Protein AF-A0A916YUV8-F1 (afdb_monomer)

Organism: NCBI:txid1652958

Mean predicted aligned error: 5.1 Å

Sequence (83 aa):
MREGETGSALEVHEKLSSRSGNGAVALFSSTAGTYRYVTKSKPDQRLWHTDSVAATFDREGHAVIEVSFREPSAWVILFGVDV

Solvent-accessible surface area (backbone atoms only — not comparable to full-atom values): 4921 Å² total; per-residue (Å²): 135,91,82,70,82,84,63,87,58,77,45,78,49,81,49,64,38,93,86,67,10,32,35,37,40,39,41,37,30,81,42,61,47,76,49,77,49,68,49,93,57,54,46,30,88,44,57,48,61,51,94,70,55,48,77,49,67,52,98,88,42,27,39,39,38,39,40,66,34,86,49,67,49,75,48,50,36,40,24,60,46,91,132

Radius of gyration: 13.21 Å; Cα contacts (8 Å, |Δi|>4): 185; chains: 1; bounding box: 28×33×32 Å

Nearest PDB structures (foldseek):
  2eab-assembly2_B  TM=6.768E-01  e=6.500E-02  Bifidobacterium bifidum
  3k8k-assembly2_B  TM=4.967E-01  e=2.732E-01  Bacteroides thetaiotaomicron
  6jyz-assembly1_A  TM=5.377E-01  e=1.028E+00  Prescottella equi 103S
  2czn-assembly1_A  TM=4.178E-01  e=1.086E+00  Pyrococcus furiosus
  5w1n-assembly2_B  TM=3.088E-01  e=3.660E+00  Human astrovirus 2

Foldseek 3Di:
DDDDPQPQDKDWDDDADLVALWDKIKIWGQDWDKDKDWDPHQHAPDKDKDPQWDWDADPVRIIIIIGTDPHGDMIMMTGPDDD

Secondary structure (DSSP, 8-state):
-------SS-EEEEEE-TTT--EEEEEEESS-EEEEEE-SS---S-EEE-TTEEEEE-TTS-EEEEEEESSSEEEEEEES---

Structure (mmCIF, N/CA/C/O backbone):
data_AF-A0A916YUV8-F1
#
_entry.id   AF-A0A916YUV8-F1
#
loop_
_atom_site.group_PDB
_atom_site.id
_atom_site.type_symbol
_atom_site.label_atom_id
_atom_site.label_alt_id
_atom_site.label_comp_id
_atom_site.label_asym_id
_atom_site.label_entity_id
_atom_site.label_seq_id
_atom_site.pdbx_PDB_ins_code
_atom_site.Cartn_x
_atom_site.Cartn_y
_atom_site.Cartn_z
_atom_site.occupancy
_atom_site.B_iso_or_equiv
_atom_site.auth_seq_id
_atom_site.auth_comp_id
_atom_site.auth_asym_id
_atom_site.auth_atom_id
_atom_site.pdbx_PDB_model_num
ATOM 1 N N . MET A 1 1 ? -1.408 23.218 -15.319 1.00 37.78 1 MET A N 1
ATOM 2 C CA . MET A 1 1 ? -0.682 21.940 -15.418 1.00 37.78 1 MET A CA 1
ATOM 3 C C . MET A 1 1 ? 0.503 22.051 -14.474 1.00 37.78 1 MET A C 1
ATOM 5 O O . MET A 1 1 ? 1.266 22.995 -14.616 1.00 37.78 1 MET A O 1
ATOM 9 N N . ARG A 1 2 ? 0.552 21.251 -13.404 1.00 29.19 2 ARG A N 1
ATOM 10 C CA . ARG A 1 2 ? 1.721 21.207 -12.516 1.00 29.19 2 ARG A CA 1
ATOM 11 C C . ARG A 1 2 ? 2.564 20.038 -12.998 1.00 29.19 2 ARG A C 1
ATOM 13 O O . ARG A 1 2 ? 2.173 18.897 -12.795 1.00 29.19 2 ARG A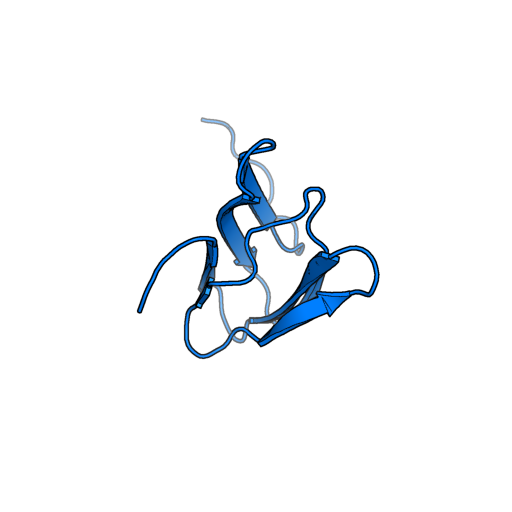 O 1
ATOM 20 N N . GLU A 1 3 ? 3.652 20.350 -13.679 1.00 43.41 3 GLU A N 1
ATOM 21 C CA . GLU A 1 3 ? 4.699 19.395 -14.020 1.00 43.41 3 GLU A CA 1
ATOM 22 C C . GLU A 1 3 ? 5.818 19.605 -13.003 1.00 43.41 3 GLU A C 1
ATOM 24 O O . GLU A 1 3 ? 6.334 20.713 -12.858 1.00 43.41 3 GLU A O 1
ATOM 29 N N . GLY A 1 4 ? 6.104 18.568 -12.225 1.00 41.59 4 GLY A N 1
ATOM 30 C CA . GLY A 1 4 ? 7.307 18.475 -11.410 1.00 41.59 4 GLY A CA 1
ATOM 31 C C . GLY A 1 4 ? 8.210 17.414 -12.021 1.00 41.59 4 GLY A C 1
ATOM 32 O O . GLY A 1 4 ? 7.715 16.495 -12.673 1.00 41.59 4 GLY A O 1
ATOM 33 N N . GLU A 1 5 ? 9.518 17.536 -11.815 1.00 42.16 5 GLU A N 1
ATOM 34 C CA . GLU A 1 5 ? 10.456 16.446 -12.081 1.00 42.16 5 GLU A CA 1
ATOM 35 C C . GLU A 1 5 ? 9.921 15.169 -11.428 1.00 42.16 5 GLU A C 1
ATOM 37 O O . GLU A 1 5 ? 9.614 15.171 -10.232 1.00 42.16 5 GLU A O 1
ATOM 42 N N . THR A 1 6 ? 9.776 14.097 -12.211 1.00 49.09 6 THR A N 1
ATOM 43 C CA . THR A 1 6 ? 9.428 12.770 -11.703 1.00 49.09 6 THR A CA 1
ATOM 44 C C . THR A 1 6 ? 10.569 12.322 -10.797 1.00 49.09 6 THR A C 1
ATOM 46 O O . THR A 1 6 ? 11.538 11.706 -11.238 1.00 49.09 6 THR A O 1
ATOM 49 N N . GLY A 1 7 ? 10.500 12.719 -9.527 1.00 47.91 7 GLY A N 1
ATOM 50 C CA . GLY A 1 7 ? 11.446 12.305 -8.513 1.00 47.91 7 GLY A CA 1
ATOM 51 C C . GLY A 1 7 ? 11.511 10.784 -8.507 1.00 47.91 7 GLY A C 1
ATOM 52 O O . GLY A 1 7 ? 10.491 10.111 -8.632 1.00 47.91 7 GLY A O 1
ATOM 53 N N . SER A 1 8 ? 12.718 10.246 -8.358 1.00 54.16 8 SER A N 1
ATOM 54 C CA . SER A 1 8 ? 13.027 8.807 -8.294 1.00 54.16 8 SER A CA 1
ATOM 55 C C . SER A 1 8 ? 12.341 8.022 -7.153 1.00 54.16 8 SER A C 1
ATOM 57 O O . SER A 1 8 ? 12.753 6.906 -6.832 1.00 54.16 8 SER A O 1
ATOM 59 N N . ALA A 1 9 ? 11.336 8.607 -6.504 1.00 74.88 9 ALA A N 1
ATOM 60 C CA . ALA A 1 9 ? 10.768 8.185 -5.242 1.00 74.88 9 ALA A CA 1
ATOM 61 C C . ALA A 1 9 ? 9.326 7.698 -5.422 1.00 74.88 9 ALA A C 1
ATOM 63 O O . ALA A 1 9 ? 8.515 8.342 -6.083 1.00 74.88 9 ALA A O 1
ATOM 64 N N . LEU A 1 10 ? 9.031 6.571 -4.777 1.00 88.81 10 LEU A N 1
ATOM 65 C CA . LEU A 1 10 ? 7.696 6.016 -4.586 1.00 88.81 10 LEU A CA 1
ATOM 66 C C . LEU A 1 10 ? 6.665 7.102 -4.234 1.00 88.81 10 LEU A C 1
ATOM 68 O O . LEU A 1 10 ? 6.837 7.839 -3.261 1.00 88.81 10 LEU A O 1
ATOM 72 N N . GLU A 1 11 ? 5.558 7.132 -4.967 1.00 94.81 11 GLU A N 1
ATOM 73 C CA . GLU A 1 11 ? 4.390 7.953 -4.665 1.00 94.81 11 GLU A CA 1
ATOM 74 C C . GLU A 1 11 ? 3.304 7.084 -4.023 1.00 94.81 11 GLU A C 1
ATOM 76 O O . GLU A 1 11 ? 2.977 6.008 -4.525 1.00 94.81 11 GLU A O 1
ATOM 81 N N . VAL A 1 12 ? 2.736 7.547 -2.905 1.00 95.69 12 VAL A N 1
ATOM 82 C CA . VAL A 1 12 ? 1.724 6.802 -2.144 1.00 95.69 12 VAL A CA 1
ATOM 83 C C . VAL A 1 12 ? 0.501 7.668 -1.880 1.00 95.69 12 VAL A C 1
ATOM 85 O O . VAL A 1 12 ? 0.598 8.742 -1.284 1.00 95.69 12 VAL A O 1
ATOM 88 N N . HIS A 1 13 ? -0.666 7.151 -2.259 1.00 97.62 13 HIS A N 1
ATOM 89 C CA . HIS A 1 13 ? -1.975 7.726 -1.966 1.00 97.62 13 HIS A CA 1
ATOM 90 C C . HIS A 1 13 ? -2.740 6.810 -1.017 1.00 97.62 13 HIS A C 1
ATOM 92 O O . HIS A 1 13 ? -3.169 5.728 -1.408 1.00 97.62 13 HIS A O 1
ATOM 98 N N . GLU A 1 14 ? -2.947 7.259 0.220 1.00 97.62 14 GLU A N 1
ATOM 99 C CA . GLU A 1 14 ? -3.763 6.571 1.224 1.00 97.62 14 GLU A CA 1
ATOM 100 C C . GLU A 1 14 ? -5.101 7.296 1.390 1.00 97.62 14 GLU A C 1
ATOM 102 O O . GLU A 1 14 ? -5.145 8.496 1.674 1.00 97.62 14 GLU A O 1
ATOM 107 N N . LYS A 1 15 ? -6.202 6.560 1.240 1.00 98.00 15 LYS A N 1
ATOM 108 C CA . LYS A 1 15 ? -7.552 7.030 1.556 1.00 98.00 15 LYS A CA 1
ATOM 109 C C . LYS A 1 15 ? -8.268 5.968 2.369 1.00 98.00 15 LYS A C 1
ATOM 111 O O . LYS A 1 15 ? -8.877 5.066 1.801 1.00 98.00 15 LYS A O 1
ATOM 116 N N . LEU A 1 16 ? -8.200 6.098 3.690 1.00 98.00 16 LEU A N 1
ATOM 117 C CA . LEU A 1 16 ? -8.837 5.193 4.642 1.00 98.00 16 LEU A CA 1
ATOM 118 C C . LEU A 1 16 ? -9.891 5.936 5.464 1.00 98.00 16 LEU A C 1
ATOM 120 O O . LEU A 1 16 ? -9.689 7.069 5.902 1.00 98.00 16 LEU A O 1
ATOM 124 N N . SER A 1 17 ? -11.027 5.282 5.682 1.00 97.25 17 SER A N 1
ATOM 125 C CA . SER A 1 17 ? -12.052 5.725 6.623 1.00 97.25 17 SER A CA 1
ATOM 126 C C . SER A 1 17 ? -11.521 5.619 8.050 1.00 97.25 17 SER A C 1
ATOM 128 O O . SER A 1 17 ? -11.221 4.524 8.519 1.00 97.25 17 SER A O 1
ATOM 130 N N . SER A 1 18 ? -11.488 6.730 8.788 1.00 93.75 18 SER A N 1
ATOM 131 C CA . SER A 1 18 ? -11.089 6.731 10.204 1.00 93.75 18 SER A CA 1
ATOM 132 C C . SER A 1 18 ? -12.059 5.973 11.116 1.00 93.75 18 SER A C 1
ATOM 134 O O . SER A 1 18 ? -11.710 5.648 12.247 1.00 93.75 18 SER A O 1
ATOM 136 N N . ARG A 1 19 ? -13.283 5.702 10.641 1.00 95.62 19 ARG A N 1
ATOM 137 C CA . ARG A 1 19 ? -14.322 5.005 11.407 1.00 95.62 19 ARG A CA 1
ATOM 138 C C . ARG A 1 19 ? -14.320 3.499 11.176 1.00 95.62 19 ARG A C 1
ATOM 140 O O . ARG A 1 19 ? -14.546 2.753 12.120 1.00 95.62 19 ARG A O 1
ATOM 147 N N . SER A 1 20 ? -14.159 3.070 9.928 1.00 96.75 20 SER A N 1
ATOM 148 C CA . SER A 1 20 ? -14.312 1.661 9.540 1.00 96.75 20 SER A CA 1
ATOM 149 C C . SER A 1 20 ? -13.015 1.000 9.094 1.00 96.75 20 SER A C 1
ATOM 151 O O . SER A 1 20 ? -12.978 -0.215 9.007 1.00 96.75 20 SER A O 1
ATOM 153 N N . GLY A 1 21 ? -11.975 1.770 8.769 1.00 97.50 21 GLY A N 1
ATOM 154 C CA . GLY A 1 21 ? -10.758 1.245 8.152 1.00 97.50 21 GLY A CA 1
ATOM 155 C C . GLY A 1 21 ? -10.912 0.877 6.670 1.00 97.50 21 GLY A C 1
ATOM 156 O O . GLY A 1 21 ? -9.916 0.587 6.014 1.00 97.50 21 GLY A O 1
ATOM 157 N N . ASN A 1 22 ? -12.124 0.931 6.107 1.00 98.31 22 ASN A N 1
ATOM 158 C CA . ASN A 1 22 ? -12.348 0.685 4.680 1.00 98.31 22 ASN A CA 1
ATOM 159 C C . ASN A 1 22 ? -11.698 1.778 3.834 1.00 98.31 22 ASN A C 1
ATOM 161 O O . ASN A 1 22 ? -11.740 2.961 4.191 1.00 98.31 22 ASN A O 1
ATOM 165 N N . GLY A 1 23 ? -11.182 1.405 2.670 1.00 98.06 23 GLY A N 1
ATOM 166 C CA . GLY A 1 23 ? -10.595 2.363 1.750 1.00 98.06 23 GLY A CA 1
ATOM 167 C C . GLY A 1 23 ? -9.551 1.736 0.847 1.00 98.06 23 GLY A C 1
ATOM 168 O O . GLY A 1 23 ? -9.630 0.554 0.530 1.00 98.06 23 GLY A O 1
ATOM 169 N N . ALA A 1 24 ? -8.585 2.540 0.417 1.00 98.06 24 ALA A N 1
ATOM 170 C CA . ALA A 1 24 ? -7.554 2.094 -0.502 1.00 98.06 24 ALA A CA 1
ATOM 171 C C . ALA A 1 24 ? -6.195 2.730 -0.216 1.00 98.06 24 ALA A C 1
ATOM 173 O O . ALA A 1 24 ? -6.102 3.871 0.250 1.00 98.06 24 ALA A O 1
ATOM 174 N N . VAL A 1 25 ? -5.147 1.995 -0.576 1.00 98.19 25 VAL A N 1
ATOM 175 C CA . VAL A 1 25 ? -3.790 2.512 -0.745 1.00 98.19 25 VAL A CA 1
ATOM 176 C C . VAL A 1 25 ? -3.363 2.235 -2.182 1.00 98.19 25 VAL A C 1
ATOM 178 O O . VAL A 1 25 ? -3.444 1.099 -2.646 1.00 98.19 25 VAL A O 1
ATOM 181 N N . ALA A 1 26 ? -2.915 3.273 -2.884 1.00 97.25 26 ALA A N 1
ATOM 182 C CA . ALA A 1 26 ? -2.342 3.167 -4.220 1.00 97.25 26 ALA A CA 1
ATOM 183 C C . ALA A 1 26 ? -0.877 3.609 -4.188 1.00 97.25 26 ALA A C 1
ATOM 185 O O . ALA A 1 26 ? -0.563 4.672 -3.647 1.00 97.25 26 ALA A O 1
ATOM 186 N N . LEU A 1 27 ? 0.004 2.791 -4.758 1.00 95.62 27 LEU A N 1
ATOM 187 C C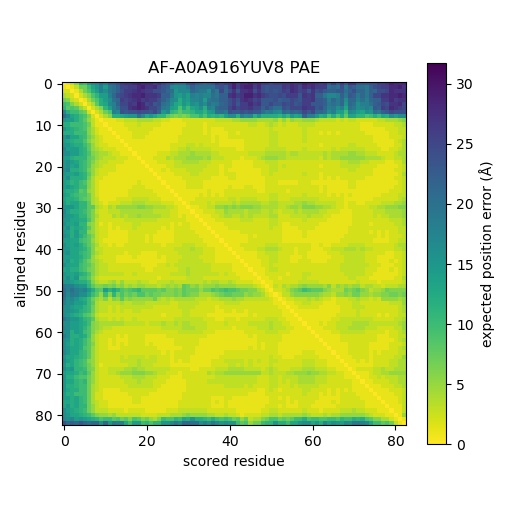A . LEU A 1 27 ? 1.438 3.043 -4.834 1.00 95.62 27 LEU A CA 1
ATOM 188 C C . LEU A 1 27 ? 1.867 3.116 -6.296 1.00 95.62 27 LEU A C 1
ATOM 190 O O . LEU A 1 27 ? 1.509 2.243 -7.084 1.00 95.62 27 LEU A O 1
ATOM 194 N N . PHE A 1 28 ? 2.669 4.117 -6.636 1.00 94.75 28 PHE A N 1
ATOM 195 C CA . PHE A 1 28 ? 3.212 4.329 -7.973 1.00 94.75 28 PHE A CA 1
ATOM 196 C C . PHE A 1 28 ? 4.724 4.491 -7.879 1.00 94.75 28 PHE A C 1
ATOM 198 O O . PHE A 1 28 ? 5.234 5.124 -6.954 1.00 94.75 28 PHE A O 1
ATOM 205 N N . SER A 1 29 ? 5.449 3.949 -8.849 1.00 93.00 29 SER A N 1
ATOM 206 C CA . SER A 1 29 ? 6.869 4.248 -9.009 1.00 93.00 29 SER A CA 1
ATOM 207 C C . SER A 1 29 ? 7.215 4.331 -10.484 1.00 93.00 29 SER A C 1
ATOM 209 O O . SER A 1 29 ? 6.739 3.527 -11.284 1.00 93.00 29 SER A O 1
ATOM 211 N N . SER A 1 30 ? 8.059 5.297 -10.836 1.00 92.25 30 SER A N 1
ATOM 212 C CA . SER A 1 30 ? 8.700 5.409 -12.152 1.00 92.25 30 SER A CA 1
ATOM 213 C C . SER A 1 30 ? 10.070 4.722 -12.193 1.00 92.25 30 SER A C 1
ATOM 215 O O . SER A 1 30 ? 10.681 4.615 -13.254 1.00 92.25 30 SER A O 1
ATOM 217 N N . THR A 1 31 ? 10.556 4.244 -11.046 1.00 88.94 31 THR A N 1
ATOM 218 C CA . THR A 1 31 ? 11.851 3.584 -10.886 1.00 88.94 31 THR A CA 1
ATOM 219 C C . THR A 1 31 ? 11.672 2.171 -10.346 1.00 88.94 31 THR A C 1
ATOM 221 O O . THR A 1 31 ? 10.774 1.887 -9.547 1.00 88.94 31 THR A O 1
ATOM 224 N N . ALA A 1 32 ? 12.535 1.264 -10.804 1.00 90.44 32 ALA A N 1
ATOM 225 C CA . ALA A 1 32 ? 12.587 -0.079 -10.259 1.00 90.44 32 ALA A CA 1
ATOM 226 C C . ALA A 1 32 ? 13.124 -0.048 -8.822 1.00 90.44 32 ALA A C 1
ATOM 228 O O . ALA A 1 32 ? 14.050 0.702 -8.507 1.00 90.44 32 ALA A O 1
ATOM 229 N N . GLY A 1 33 ? 12.566 -0.886 -7.957 1.00 90.31 33 GLY A N 1
ATOM 230 C CA . GLY A 1 33 ? 12.954 -0.934 -6.554 1.00 90.31 33 GLY A CA 1
ATOM 231 C C . GLY A 1 33 ? 11.967 -1.709 -5.697 1.00 90.31 33 GLY A C 1
ATOM 232 O O . GLY A 1 33 ? 10.840 -1.985 -6.110 1.00 90.31 33 GLY A O 1
ATOM 233 N N . THR A 1 34 ? 12.409 -2.051 -4.490 1.00 91.38 34 THR A N 1
ATOM 234 C CA . THR A 1 34 ? 11.552 -2.622 -3.450 1.00 91.38 34 THR A CA 1
ATOM 235 C C . THR A 1 34 ? 11.300 -1.566 -2.395 1.00 91.38 34 THR A C 1
ATOM 237 O O . THR A 1 34 ? 12.235 -0.930 -1.905 1.00 91.38 34 THR A O 1
ATOM 240 N N . TYR A 1 35 ? 10.035 -1.399 -2.036 1.00 92.06 35 TYR A N 1
ATOM 241 C CA . TYR A 1 35 ? 9.599 -0.391 -1.090 1.00 92.06 35 TYR A CA 1
ATOM 242 C C . TYR A 1 35 ? 8.752 -1.014 0.005 1.00 92.06 35 TYR A C 1
ATOM 244 O O . TYR A 1 35 ? 8.018 -1.976 -0.221 1.00 92.06 35 TYR A O 1
ATOM 252 N N . ARG A 1 36 ? 8.841 -0.407 1.187 1.00 94.38 36 ARG A N 1
ATOM 253 C CA . ARG A 1 36 ? 8.026 -0.736 2.348 1.00 94.38 36 ARG A CA 1
ATOM 254 C C . ARG A 1 36 ? 7.287 0.514 2.801 1.00 94.38 36 ARG A C 1
ATOM 256 O O . ARG A 1 36 ? 7.917 1.532 3.085 1.00 94.38 36 ARG A O 1
ATOM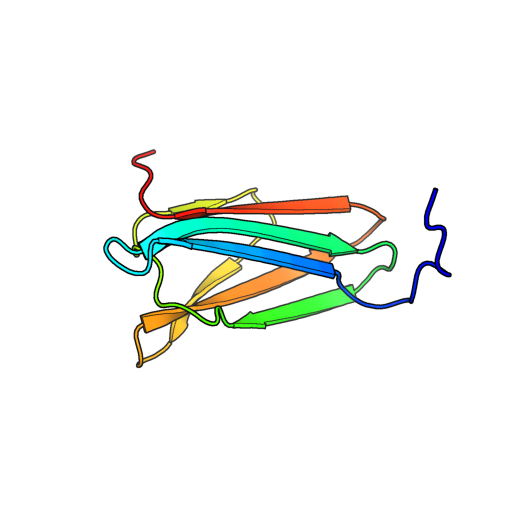 263 N N . TYR A 1 37 ? 5.968 0.424 2.886 1.00 95.38 37 TYR A N 1
ATOM 264 C CA . TYR A 1 37 ? 5.088 1.483 3.364 1.00 95.38 37 TYR A CA 1
ATOM 265 C C . TYR A 1 37 ? 4.276 0.988 4.561 1.00 95.38 37 TYR A C 1
ATOM 267 O O . TYR A 1 37 ? 3.855 -0.164 4.590 1.00 95.38 37 TYR A O 1
ATOM 275 N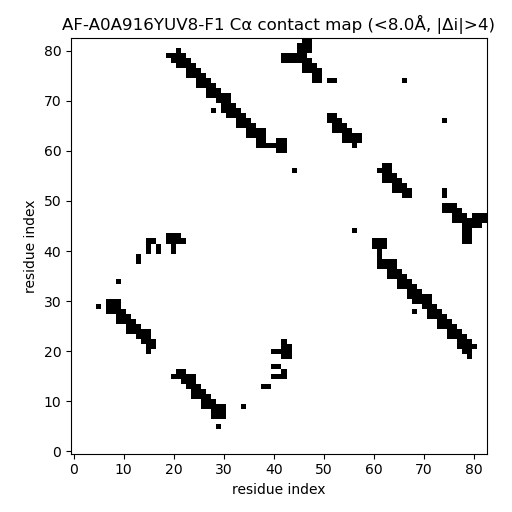 N . VAL A 1 38 ? 4.057 1.856 5.548 1.00 97.19 38 VAL A N 1
ATOM 276 C CA . VAL A 1 38 ? 3.175 1.578 6.688 1.00 97.19 38 VAL A CA 1
ATOM 277 C C . VAL A 1 38 ? 2.046 2.595 6.661 1.00 97.19 38 VAL A C 1
ATOM 279 O O . VAL A 1 38 ? 2.317 3.795 6.553 1.00 97.19 38 VAL A O 1
ATOM 282 N N . THR A 1 39 ? 0.799 2.126 6.722 1.00 97.38 39 THR A N 1
ATOM 283 C CA . THR A 1 39 ? -0.363 3.018 6.658 1.00 97.38 39 THR A CA 1
ATOM 284 C C . THR A 1 39 ? -0.406 3.965 7.849 1.00 97.38 39 THR A C 1
ATOM 286 O O . THR A 1 39 ? -0.056 3.601 8.971 1.00 97.38 39 THR A O 1
ATOM 289 N N . LYS A 1 40 ? -0.858 5.198 7.613 1.00 95.69 40 LYS A N 1
ATOM 290 C CA . LYS A 1 40 ? -1.016 6.209 8.670 1.00 95.69 40 LYS A CA 1
ATOM 291 C C . LYS A 1 40 ? -2.232 5.924 9.542 1.00 95.69 40 LYS A C 1
ATOM 293 O O . LYS A 1 40 ? -2.225 6.235 10.728 1.00 95.69 40 LYS A O 1
ATOM 298 N N . SER A 1 41 ? -3.280 5.368 8.941 1.00 95.75 41 SER A N 1
ATOM 299 C CA . SER A 1 41 ? -4.497 4.942 9.634 1.00 95.75 41 SER A CA 1
ATOM 300 C C . SER A 1 41 ? -4.560 3.419 9.722 1.00 95.75 41 SER A C 1
ATOM 302 O O . SER A 1 41 ? -3.943 2.722 8.916 1.00 95.75 41 SER A O 1
ATOM 304 N N . LYS A 1 42 ? -5.329 2.895 10.682 1.00 98.00 42 LYS A N 1
ATOM 305 C CA . LYS A 1 42 ? -5.590 1.455 10.820 1.00 98.00 42 LYS A CA 1
ATOM 306 C C . LYS A 1 42 ? -6.649 1.030 9.797 1.00 98.00 42 LYS A C 1
ATOM 308 O O . LYS A 1 42 ? -7.793 1.477 9.931 1.00 98.00 42 LYS A O 1
ATOM 313 N N . PRO A 1 43 ? -6.302 0.237 8.773 1.00 98.00 43 PRO A N 1
ATOM 314 C CA . PRO A 1 43 ? -7.286 -0.230 7.813 1.00 98.00 43 PRO A CA 1
ATOM 315 C C . PRO A 1 43 ? -8.079 -1.429 8.357 1.00 98.00 43 PRO A C 1
ATOM 317 O O . PRO A 1 43 ? -7.682 -2.062 9.337 1.00 98.00 43 PRO A O 1
ATOM 320 N N . ASP A 1 44 ? -9.198 -1.757 7.706 1.00 98.00 44 ASP A N 1
ATOM 321 C CA . ASP A 1 44 ? -9.879 -3.046 7.908 1.00 98.00 44 ASP A CA 1
ATOM 322 C C . ASP A 1 44 ? -8.933 -4.176 7.459 1.00 98.00 44 ASP A C 1
ATOM 324 O O . ASP A 1 44 ? -8.175 -4.017 6.502 1.00 98.00 44 ASP A O 1
ATOM 328 N N . GLN A 1 45 ? -8.938 -5.307 8.165 1.00 96.00 45 GLN A N 1
ATOM 329 C CA . GLN A 1 45 ? -8.011 -6.409 7.895 1.00 96.00 45 GLN A CA 1
ATOM 330 C C . GLN A 1 45 ? -8.414 -7.279 6.703 1.00 96.00 45 GLN A C 1
ATOM 332 O O . GLN A 1 45 ? -7.576 -7.997 6.157 1.00 96.00 45 GLN A O 1
ATOM 337 N N . ARG A 1 46 ? -9.679 -7.215 6.280 1.00 96.75 46 ARG A N 1
ATOM 338 C CA . ARG A 1 46 ? -10.136 -7.837 5.038 1.00 96.75 46 ARG A CA 1
ATOM 339 C C . ARG A 1 46 ? -9.651 -6.985 3.887 1.00 96.75 46 ARG A C 1
ATOM 341 O O . ARG A 1 46 ? -9.923 -5.785 3.845 1.00 96.75 46 ARG A O 1
ATOM 348 N N . LEU A 1 47 ? -8.919 -7.587 2.967 1.00 96.44 47 LEU A N 1
ATOM 349 C CA . LEU A 1 47 ? -8.302 -6.841 1.889 1.00 96.44 47 LEU A CA 1
ATOM 350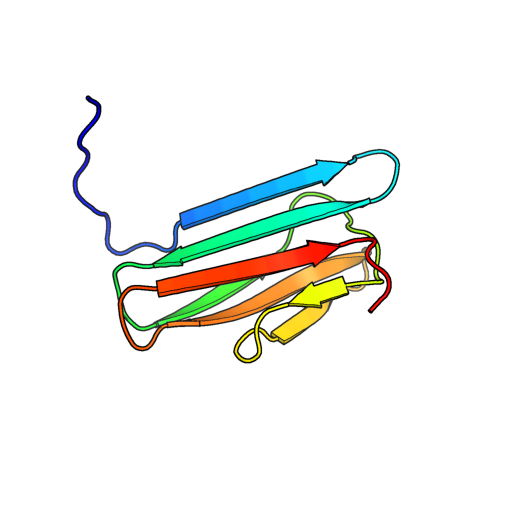 C C . LEU A 1 47 ? -8.260 -7.633 0.595 1.00 96.44 47 LEU A C 1
ATOM 352 O O . LEU A 1 47 ? -8.310 -8.861 0.582 1.00 96.44 47 LEU A O 1
ATOM 356 N N . TRP A 1 48 ? -8.095 -6.883 -0.482 1.00 96.50 48 TRP A N 1
ATOM 357 C CA . TRP A 1 48 ? -7.699 -7.372 -1.788 1.00 96.50 48 TRP A CA 1
ATOM 358 C C . TRP A 1 48 ? -6.512 -6.551 -2.272 1.00 96.50 48 TRP A C 1
ATOM 360 O O . TRP A 1 48 ? -6.454 -5.341 -2.047 1.00 96.50 48 TRP A O 1
ATOM 370 N N . HIS A 1 49 ? -5.581 -7.180 -2.972 1.00 94.38 49 HIS A N 1
ATOM 371 C CA . HIS A 1 49 ? -4.509 -6.477 -3.654 1.00 94.38 49 HIS A CA 1
ATOM 372 C C . HIS A 1 49 ? -4.142 -7.189 -4.951 1.00 94.38 49 HIS A C 1
ATOM 374 O O . HIS A 1 49 ? -4.418 -8.372 -5.136 1.00 94.38 49 HIS A O 1
ATOM 380 N N . THR A 1 50 ? -3.461 -6.470 -5.834 1.00 88.75 50 THR A N 1
ATOM 381 C CA . THR A 1 50 ? -2.788 -7.044 -7.006 1.00 88.75 50 THR A CA 1
ATOM 382 C C . THR A 1 50 ? -1.734 -8.088 -6.608 1.00 88.75 50 THR A C 1
ATOM 384 O O . THR A 1 50 ? -1.108 -7.958 -5.556 1.00 88.75 50 THR A O 1
ATOM 387 N N . ASP A 1 51 ? -1.471 -9.073 -7.471 1.00 79.25 51 ASP A N 1
ATOM 388 C CA . ASP A 1 51 ? -0.670 -10.279 -7.167 1.00 79.25 51 ASP A CA 1
ATOM 389 C C . ASP A 1 51 ? 0.777 -10.039 -6.687 1.00 79.25 51 ASP A C 1
ATOM 391 O O . ASP A 1 51 ? 1.386 -10.923 -6.094 1.00 79.25 51 ASP A O 1
ATOM 395 N N . SER A 1 52 ? 1.355 -8.859 -6.934 1.00 81.00 52 SER A N 1
ATOM 396 C CA . SER A 1 52 ? 2.752 -8.533 -6.579 1.00 81.00 52 SER A CA 1
ATOM 397 C C . SER A 1 52 ? 2.894 -7.671 -5.319 1.00 81.00 52 SER A C 1
ATOM 399 O O . SER A 1 52 ? 3.926 -7.029 -5.114 1.00 81.00 52 SER A O 1
ATOM 401 N N . VAL A 1 53 ? 1.858 -7.637 -4.483 1.00 91.00 53 VAL A N 1
ATOM 402 C CA . VAL A 1 53 ? 1.846 -6.909 -3.212 1.00 91.00 53 VAL A CA 1
ATOM 403 C C . VAL A 1 53 ? 1.848 -7.904 -2.060 1.00 91.00 53 VAL A C 1
ATOM 405 O O . VAL A 1 53 ? 1.042 -8.827 -2.044 1.00 91.00 53 VAL A O 1
ATOM 408 N N . ALA A 1 54 ? 2.712 -7.694 -1.070 1.00 93.50 54 ALA A N 1
ATOM 409 C CA . ALA A 1 54 ? 2.590 -8.344 0.228 1.00 93.50 54 ALA A CA 1
ATOM 410 C C . ALA A 1 54 ? 2.030 -7.332 1.233 1.00 93.50 54 ALA A C 1
ATOM 412 O O . ALA A 1 54 ? 2.665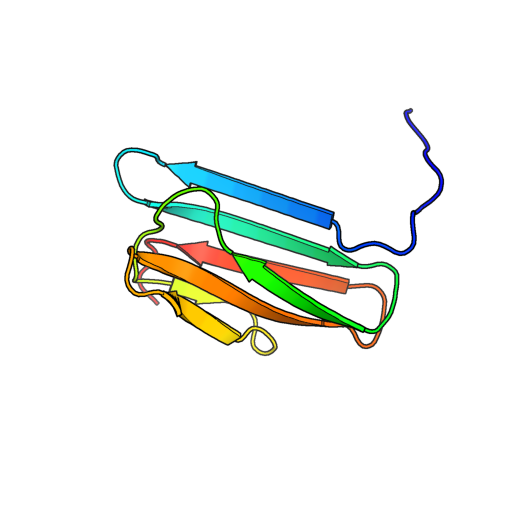 -6.316 1.518 1.00 93.50 54 ALA A O 1
ATOM 413 N N . ALA A 1 55 ? 0.838 -7.596 1.768 1.00 95.06 55 ALA A N 1
ATOM 414 C CA . ALA A 1 55 ? 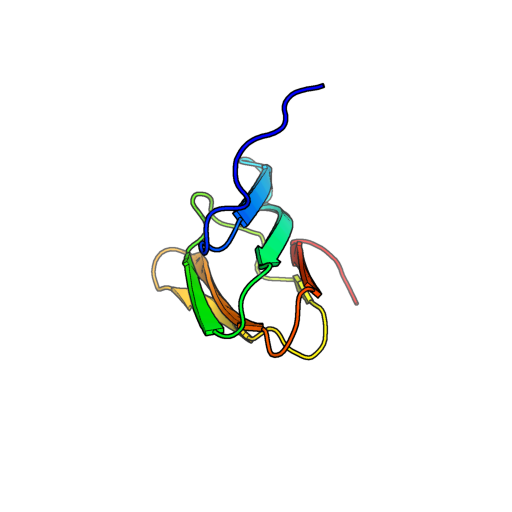0.221 -6.780 2.809 1.00 95.06 55 ALA A CA 1
ATOM 415 C C . ALA A 1 55 ? 0.101 -7.593 4.103 1.00 95.06 55 ALA A C 1
ATOM 417 O O . ALA A 1 55 ? -0.560 -8.627 4.150 1.00 95.06 55 ALA A O 1
ATOM 418 N N . THR A 1 56 ? 0.751 -7.119 5.161 1.00 96.56 56 THR A N 1
ATOM 419 C CA . THR A 1 56 ? 0.650 -7.677 6.519 1.00 96.56 56 THR A CA 1
ATOM 420 C C . THR A 1 56 ? 0.202 -6.589 7.488 1.00 96.56 56 THR A C 1
ATOM 422 O O . THR A 1 56 ? 0.021 -5.444 7.083 1.00 96.56 56 THR A O 1
ATOM 425 N N . PHE A 1 57 ? 0.013 -6.921 8.765 1.00 97.62 57 PHE A N 1
ATOM 426 C CA . PHE A 1 57 ? -0.365 -5.954 9.795 1.00 97.62 57 PHE A CA 1
ATOM 427 C C . PHE A 1 57 ? 0.643 -5.977 10.938 1.00 97.62 57 PHE A C 1
ATOM 429 O O . PHE A 1 57 ? 1.075 -7.048 11.373 1.00 97.62 57 PHE A O 1
ATOM 436 N N . ASP A 1 58 ? 1.030 -4.798 11.422 1.00 96.81 58 ASP A N 1
ATOM 437 C CA . ASP A 1 58 ? 1.861 -4.684 12.616 1.00 96.81 58 ASP A CA 1
ATOM 438 C C . ASP A 1 58 ? 1.051 -4.930 13.905 1.00 96.81 58 ASP A C 1
ATOM 440 O O . ASP A 1 58 ? -0.159 -5.166 13.890 1.00 96.81 58 ASP A O 1
ATOM 444 N N . ARG A 1 59 ? 1.728 -4.871 15.058 1.00 97.06 59 ARG A N 1
ATOM 445 C CA . ARG A 1 59 ? 1.093 -5.092 16.370 1.00 97.06 59 ARG A CA 1
ATOM 446 C C . ARG A 1 59 ? 0.070 -4.018 16.745 1.00 97.06 59 ARG A C 1
ATOM 448 O O . ARG A 1 59 ? -0.756 -4.262 17.619 1.00 97.06 59 ARG A O 1
ATOM 455 N N . GLU A 1 60 ? 0.141 -2.841 16.133 1.00 95.94 60 GLU A N 1
ATOM 456 C CA . GLU A 1 60 ? -0.777 -1.731 16.389 1.00 95.94 60 GLU A CA 1
ATOM 457 C C . GLU A 1 60 ? -1.990 -1.751 15.448 1.00 95.94 60 GLU A C 1
ATOM 459 O O . GLU A 1 60 ? -2.968 -1.037 15.699 1.00 95.94 60 GLU A O 1
ATOM 464 N N . GLY A 1 61 ? -1.957 -2.601 14.419 1.00 96.94 61 GLY A N 1
ATOM 465 C CA . GLY A 1 61 ? -3.006 -2.773 13.422 1.00 96.94 61 GLY A CA 1
ATOM 466 C C . GLY A 1 61 ? -2.838 -1.892 12.185 1.00 96.94 61 GLY A C 1
ATOM 467 O O . GLY A 1 61 ? -3.804 -1.728 11.444 1.00 96.94 61 GLY A O 1
ATOM 468 N N . HIS A 1 62 ? -1.657 -1.312 11.948 1.00 97.81 62 HIS A N 1
ATOM 469 C CA . HIS A 1 62 ? -1.359 -0.643 10.678 1.00 97.81 62 HIS A CA 1
ATOM 470 C C . HIS A 1 62 ? -0.966 -1.677 9.627 1.00 97.81 62 HIS A C 1
ATOM 472 O O . HIS A 1 62 ? -0.302 -2.668 9.943 1.00 97.81 62 HIS A O 1
ATOM 478 N N . ALA A 1 63 ? -1.345 -1.445 8.370 1.00 97.75 63 ALA A N 1
ATOM 479 C CA . ALA A 1 63 ? -0.904 -2.310 7.287 1.00 97.75 63 ALA A CA 1
ATOM 480 C C . ALA A 1 63 ? 0.552 -1.997 6.928 1.00 97.75 63 ALA A C 1
ATOM 482 O O . ALA A 1 63 ? 0.914 -0.843 6.696 1.00 97.75 63 ALA A O 1
ATOM 483 N N . VAL A 1 64 ? 1.372 -3.040 6.856 1.00 97.62 64 VAL A N 1
ATOM 484 C CA . VAL A 1 64 ? 2.735 -3.025 6.331 1.00 97.62 64 VAL A CA 1
ATOM 485 C C . VAL A 1 64 ? 2.677 -3.588 4.916 1.00 97.62 64 VAL A C 1
ATOM 487 O O . VAL A 1 64 ? 2.420 -4.776 4.720 1.00 97.62 64 VAL A O 1
ATOM 490 N N . ILE A 1 65 ? 2.889 -2.713 3.940 1.00 96.69 65 ILE A N 1
ATOM 491 C CA . ILE A 1 65 ? 2.811 -3.004 2.513 1.00 96.69 65 ILE A CA 1
ATOM 492 C C . ILE A 1 65 ? 4.230 -3.072 1.958 1.00 96.69 65 ILE A C 1
ATOM 494 O O . ILE A 1 65 ? 4.968 -2.086 1.999 1.00 96.69 65 ILE A O 1
ATOM 498 N N . GLU A 1 66 ? 4.594 -4.226 1.416 1.00 95.31 66 GLU A N 1
ATOM 499 C CA . GLU A 1 66 ? 5.845 -4.449 0.701 1.00 95.31 66 GLU A CA 1
ATOM 500 C C . GLU A 1 66 ? 5.547 -4.696 -0.776 1.00 95.31 66 GLU A C 1
ATOM 502 O O . GLU A 1 66 ? 4.709 -5.527 -1.134 1.00 95.31 66 GLU A O 1
ATOM 507 N N . VAL A 1 67 ? 6.216 -3.932 -1.637 1.00 93.19 67 VAL A N 1
ATOM 508 C CA . VAL A 1 67 ? 6.001 -3.961 -3.087 1.00 93.19 67 VAL A CA 1
ATOM 509 C C . VAL A 1 67 ? 7.316 -3.871 -3.835 1.00 93.19 67 VAL A C 1
ATOM 511 O O . VAL A 1 67 ? 8.239 -3.168 -3.417 1.00 93.19 67 VAL A O 1
ATOM 514 N N . SER A 1 68 ? 7.374 -4.534 -4.985 1.00 92.62 68 SER A N 1
ATOM 515 C CA . SER A 1 68 ? 8.487 -4.419 -5.922 1.00 92.62 68 SER A CA 1
ATOM 516 C C . SER A 1 68 ? 7.999 -3.878 -7.260 1.00 92.62 68 SER A C 1
ATOM 518 O O . SER A 1 68 ? 7.029 -4.371 -7.830 1.00 92.62 68 SER A O 1
ATOM 520 N N . PHE A 1 69 ? 8.707 -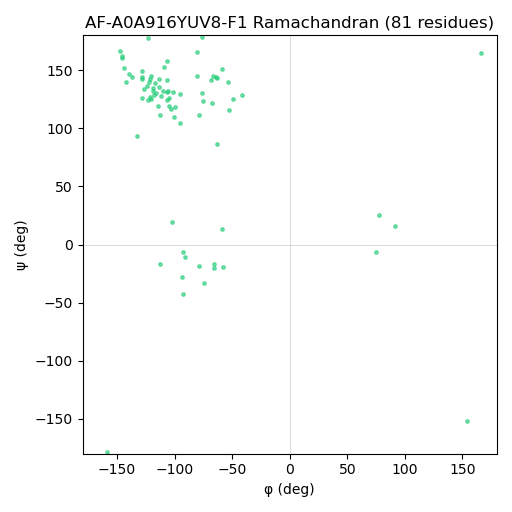2.884 -7.784 1.00 91.62 69 PHE A N 1
ATOM 521 C CA . PHE A 1 69 ? 8.521 -2.357 -9.131 1.00 91.62 69 PHE A CA 1
ATOM 522 C C . PHE A 1 69 ? 9.696 -2.833 -9.983 1.00 91.62 69 PHE A C 1
ATOM 524 O O . PHE A 1 69 ? 10.853 -2.618 -9.622 1.00 91.62 69 PHE A O 1
ATOM 531 N N . ARG A 1 70 ? 9.414 -3.513 -11.098 1.00 91.69 70 ARG A N 1
ATOM 532 C CA . ARG A 1 70 ? 10.434 -3.877 -12.105 1.00 91.69 70 ARG A CA 1
ATOM 533 C C . ARG A 1 70 ? 10.519 -2.847 -13.226 1.00 91.69 70 ARG A C 1
ATOM 535 O O . ARG A 1 70 ? 11.572 -2.666 -13.824 1.00 91.69 70 ARG A O 1
ATOM 542 N N . GLU A 1 71 ? 9.406 -2.175 -13.467 1.00 91.88 71 GLU A N 1
ATOM 543 C CA . GLU A 1 71 ? 9.199 -1.146 -14.473 1.00 91.88 71 GLU A CA 1
ATOM 544 C C . GLU A 1 71 ? 8.178 -0.131 -13.933 1.00 91.88 71 GLU A C 1
ATOM 546 O O . GLU A 1 71 ? 7.513 -0.424 -12.924 1.00 91.88 71 GLU A O 1
ATOM 551 N N . PRO A 1 72 ? 8.041 1.047 -14.570 1.00 92.50 72 PRO A N 1
ATOM 552 C CA . PRO A 1 72 ? 7.028 2.020 -14.192 1.00 92.50 72 PRO A CA 1
ATOM 553 C C . PRO A 1 72 ? 5.635 1.387 -14.141 1.00 92.50 72 PRO A C 1
ATOM 555 O O . PRO A 1 72 ? 5.125 0.907 -15.150 1.00 92.50 72 PRO A O 1
ATOM 558 N N . SER A 1 73 ? 5.031 1.342 -12.957 1.00 93.50 73 SER A N 1
ATOM 559 C CA . SER A 1 73 ? 3.763 0.638 -12.732 1.00 93.50 73 SER A CA 1
ATOM 560 C C . SER A 1 73 ? 3.046 1.164 -11.488 1.00 93.50 73 SER A C 1
ATOM 562 O O . SER A 1 73 ? 3.494 2.123 -10.848 1.00 93.50 73 SER A O 1
ATOM 564 N N . ALA A 1 74 ? 1.896 0.565 -11.179 1.00 93.88 74 ALA A N 1
ATOM 565 C CA . ALA A 1 74 ? 1.061 0.922 -10.046 1.00 93.88 74 ALA A CA 1
ATOM 566 C C . ALA A 1 74 ? 0.550 -0.330 -9.333 1.00 93.88 74 ALA A C 1
ATOM 568 O O . ALA A 1 74 ? 0.186 -1.314 -9.977 1.00 93.88 74 ALA A O 1
ATOM 569 N N . TRP A 1 75 ? 0.447 -0.244 -8.012 1.00 96.12 75 TRP A N 1
ATOM 570 C CA . TRP A 1 75 ? -0.144 -1.271 -7.165 1.00 96.12 75 TRP A CA 1
ATOM 571 C C . TRP A 1 75 ? -1.294 -0.691 -6.356 1.00 96.12 75 TRP A C 1
ATOM 573 O O . TRP A 1 75 ? -1.209 0.435 -5.862 1.00 96.12 75 TRP A O 1
ATOM 583 N N . VAL A 1 76 ? -2.368 -1.467 -6.212 1.00 96.56 76 VAL A N 1
ATOM 584 C CA . VAL A 1 76 ? -3.565 -1.060 -5.469 1.00 96.56 76 VAL A CA 1
ATOM 585 C C . VAL A 1 76 ? -3.892 -2.110 -4.423 1.00 96.56 76 VAL A C 1
ATOM 587 O O . VAL A 1 76 ? -3.910 -3.306 -4.710 1.00 96.56 76 VAL A O 1
ATOM 590 N N . ILE A 1 77 ? -4.175 -1.627 -3.217 1.00 97.81 77 ILE A N 1
ATOM 591 C CA . ILE A 1 77 ? -4.684 -2.402 -2.096 1.00 97.81 77 ILE A CA 1
ATOM 592 C C . ILE A 1 77 ? -6.027 -1.798 -1.704 1.00 97.81 77 ILE A C 1
ATOM 594 O O . ILE A 1 77 ? -6.116 -0.595 -1.449 1.00 97.81 77 ILE A O 1
ATOM 598 N N . LEU A 1 78 ? -7.064 -2.628 -1.665 1.00 98.06 78 LEU A N 1
ATOM 599 C CA . LEU A 1 78 ? -8.398 -2.287 -1.188 1.00 98.06 78 LEU A CA 1
ATOM 600 C C . LEU A 1 78 ? -8.611 -2.931 0.179 1.00 98.06 78 LEU A C 1
ATOM 602 O O . LEU A 1 78 ? -8.368 -4.122 0.340 1.00 98.06 78 LEU A O 1
ATOM 606 N N . PHE A 1 79 ? -9.096 -2.154 1.140 1.00 98.06 79 PHE A N 1
ATOM 607 C CA . PHE A 1 79 ? -9.391 -2.593 2.501 1.00 98.06 79 PHE A CA 1
ATOM 608 C C . PHE A 1 79 ? -10.898 -2.536 2.769 1.00 98.06 79 PHE A C 1
ATOM 610 O O . PHE A 1 79 ? -11.583 -1.598 2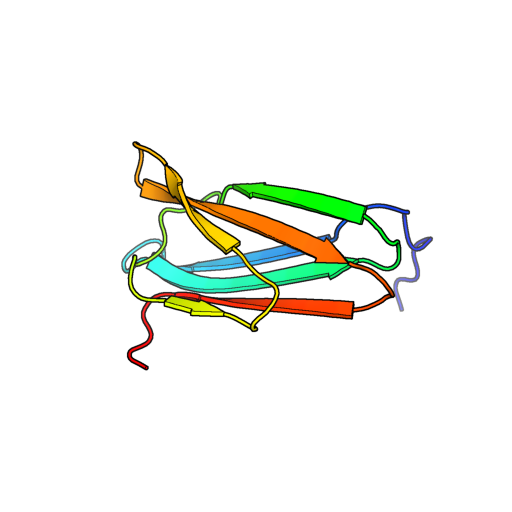.346 1.00 98.06 79 PHE A O 1
ATOM 617 N N . GLY A 1 80 ? -11.406 -3.518 3.511 1.00 97.12 80 GLY A N 1
ATOM 618 C CA . GLY A 1 80 ? -12.818 -3.689 3.846 1.00 97.12 80 GLY A CA 1
ATOM 619 C C . GLY A 1 80 ? -13.662 -4.270 2.710 1.00 97.12 80 GLY A C 1
ATOM 620 O O . GLY A 1 80 ? -14.861 -3.996 2.653 1.00 97.12 80 GLY A O 1
ATOM 621 N N . VAL A 1 81 ? -13.041 -5.021 1.797 1.00 94.94 81 VAL A N 1
ATOM 622 C CA . VAL A 1 81 ? -13.715 -5.723 0.695 1.00 94.94 81 VAL A CA 1
ATOM 623 C C . VAL A 1 81 ? -13.765 -7.223 0.973 1.00 94.94 81 VAL A C 1
ATOM 625 O O . VAL A 1 81 ? -12.804 -7.782 1.501 1.00 94.94 81 VAL A O 1
ATOM 628 N N . ASP A 1 82 ? -14.878 -7.857 0.613 1.00 85.62 82 ASP A N 1
ATOM 629 C CA . ASP A 1 82 ? -15.013 -9.314 0.613 1.00 85.62 82 ASP A CA 1
ATOM 630 C C . ASP A 1 82 ? -14.722 -9.813 -0.814 1.00 85.62 82 ASP A C 1
ATOM 632 O O . ASP A 1 82 ? -15.265 -9.265 -1.780 1.00 85.62 82 ASP A O 1
ATOM 636 N N . VAL A 1 83 ? -13.832 -10.801 -0.940 1.00 67.81 83 VAL A N 1
ATOM 637 C CA . VAL A 1 83 ? -13.370 -11.386 -2.214 1.00 67.81 83 VAL A CA 1
ATOM 638 C C . VAL A 1 83 ? -13.704 -12.858 -2.329 1.00 67.81 83 VAL A C 1
ATOM 640 O O . VAL A 1 83 ? -13.682 -13.549 -1.286 1.00 67.81 83 VAL A O 1
#

pLDDT: mean 89.25, std 16.03, range [29.19, 98.31]